Protein AF-A0A2D7DG20-F1 (afdb_monomer_lite)

Sequence (129 aa):
MPLTPECNLQPTPSVYPPKRTNMLGLGAKIEHPTHGEGVVFGTDGDFWRIYFREVGEKSIGKDYTQLDVIEPAEDFSQPDVSDIMTAMEHVLDDFTDKIRGDESVEAIEISDRWDGGMLILQPADDELK

Secondary structure (DSSP, 8-state):
---PPP---------PPPP------TT-EEEETTTEEEEEEEEETTEEEEEETTTEEEEEETT----EEEEPPP---PPPHHHHHHHHHHHHHHHHHHHH-S-----PPPPGGGTT-------S-TT--

Radius of gyration: 35.81 Å; chains: 1; bounding box: 113×43×80 Å

pLDDT: mean 73.52, std 14.01, range [41.94, 90.19]

Foldseek 3Di:
DDDDDDDPPDPDPPPDPPPPPFAPDAQWWKQDPPQGIWGFHDDDVQWTWIQGPRPGTDIDGVPPPRIGTPGGDDPPPPPPVVVVVVVVVVVVVVVCVVVVVDDPPPPDDDDPVCVVHDDDDDDPDPVPD

Structure (mmCIF, N/CA/C/O backbone):
data_AF-A0A2D7DG20-F1
#
_entry.id   AF-A0A2D7DG20-F1
#
loop_
_atom_site.group_PDB
_atom_site.id
_atom_site.type_symbol
_atom_site.label_atom_id
_atom_site.label_alt_id
_atom_site.label_comp_id
_atom_site.label_asym_id
_atom_site.label_entity_id
_atom_site.label_seq_id
_atom_site.pdbx_PDB_ins_code
_atom_site.Cartn_x
_atom_site.Cartn_y
_atom_site.Cartn_z
_atom_site.occupancy
_atom_site.B_iso_or_equiv
_atom_site.auth_seq_id
_atom_site.auth_comp_id
_atom_site.auth_asym_id
_atom_site.auth_atom_id
_atom_site.pdbx_PDB_model_num
ATOM 1 N N . MET A 1 1 ? -70.442 -24.074 0.191 1.00 49.19 1 MET A N 1
ATOM 2 C CA . MET A 1 1 ? -69.334 -24.666 -0.592 1.00 49.19 1 MET A CA 1
ATOM 3 C C . MET A 1 1 ? -68.634 -23.537 -1.332 1.00 49.19 1 MET A C 1
ATOM 5 O O . MET A 1 1 ? -69.347 -22.698 -1.871 1.00 49.19 1 MET A O 1
ATOM 9 N N . PRO A 1 2 ? -67.301 -23.437 -1.235 1.00 49.03 2 PRO A N 1
ATOM 10 C CA . PRO A 1 2 ? -66.556 -22.210 -1.501 1.00 49.03 2 PRO A CA 1
ATOM 11 C C . PRO A 1 2 ? -66.093 -22.115 -2.959 1.00 49.03 2 PRO A C 1
ATOM 13 O O . PRO A 1 2 ? -65.800 -23.129 -3.584 1.00 49.03 2 PRO A O 1
ATOM 16 N N . LEU A 1 3 ? -65.950 -20.889 -3.458 1.00 47.12 3 LEU A N 1
ATOM 17 C CA . LEU A 1 3 ? -65.008 -20.561 -4.524 1.00 47.12 3 LEU A CA 1
ATOM 18 C C . LEU A 1 3 ? -64.107 -19.455 -3.973 1.00 47.12 3 LEU A C 1
ATOM 20 O O . LEU A 1 3 ? -64.561 -18.351 -3.679 1.00 47.12 3 LEU A O 1
ATOM 24 N N . THR A 1 4 ? -62.850 -19.805 -3.734 1.00 60.62 4 THR A N 1
ATOM 25 C CA . THR A 1 4 ? -61.767 -18.888 -3.374 1.00 60.62 4 THR A CA 1
ATOM 26 C C . THR A 1 4 ? -61.407 -18.016 -4.575 1.00 60.62 4 THR A C 1
ATOM 28 O O . THR A 1 4 ? -61.202 -18.570 -5.654 1.00 60.62 4 THR A O 1
ATOM 31 N N . PRO A 1 5 ? -61.246 -16.694 -4.427 1.00 53.88 5 PRO A N 1
ATOM 32 C CA . PRO A 1 5 ? -60.460 -15.928 -5.379 1.00 53.88 5 PRO A CA 1
ATOM 33 C C . PRO A 1 5 ? -58.972 -16.074 -5.032 1.00 53.88 5 PRO A C 1
ATOM 35 O O . PRO A 1 5 ? -58.547 -15.788 -3.911 1.00 53.88 5 PRO A O 1
ATOM 38 N N . GLU A 1 6 ? -58.194 -16.564 -5.994 1.00 53.91 6 GLU A N 1
ATOM 39 C CA . GLU A 1 6 ? -56.740 -16.674 -5.909 1.00 53.91 6 GLU A CA 1
ATOM 40 C C . GLU A 1 6 ? -56.111 -15.287 -5.712 1.00 53.91 6 GLU A C 1
ATOM 42 O O . GLU A 1 6 ? -56.275 -14.375 -6.524 1.00 53.91 6 GLU A O 1
ATOM 47 N N . CYS A 1 7 ? -55.397 -15.121 -4.599 1.00 43.44 7 CYS A N 1
ATOM 48 C CA . CYS A 1 7 ? -54.612 -13.932 -4.306 1.00 43.44 7 CYS A CA 1
ATOM 49 C C . CYS A 1 7 ? -53.308 -14.005 -5.114 1.00 43.44 7 CYS A C 1
ATOM 51 O O . CYS A 1 7 ? -52.318 -14.580 -4.665 1.00 43.44 7 CYS A O 1
ATOM 53 N N . ASN A 1 8 ? -53.322 -13.445 -6.326 1.00 56.06 8 ASN A N 1
ATOM 54 C CA . ASN A 1 8 ? -52.123 -13.234 -7.137 1.00 56.06 8 ASN A CA 1
ATOM 55 C C . ASN A 1 8 ? -51.238 -12.150 -6.497 1.00 56.06 8 ASN A C 1
ATOM 57 O O . ASN A 1 8 ? -51.259 -10.982 -6.887 1.00 56.06 8 ASN A O 1
ATOM 61 N N . LEU A 1 9 ? -50.442 -12.553 -5.507 1.00 53.22 9 LEU A N 1
ATOM 62 C CA . LEU A 1 9 ? -49.301 -11.792 -5.010 1.00 53.22 9 LEU A CA 1
ATOM 63 C C . LEU A 1 9 ? -48.169 -11.904 -6.034 1.00 53.22 9 LEU A C 1
ATOM 65 O O . LEU A 1 9 ? -47.410 -12.869 -6.059 1.00 53.22 9 LEU A O 1
ATOM 69 N N . GLN A 1 10 ? -48.068 -10.902 -6.902 1.00 50.12 10 GLN A N 1
ATOM 70 C CA . GLN A 1 10 ? -46.828 -10.634 -7.625 1.00 50.12 10 GLN A CA 1
ATOM 71 C C . GLN A 1 10 ? -45.717 -10.411 -6.577 1.00 50.12 10 GLN A C 1
ATOM 73 O O . GLN A 1 10 ? -45.932 -9.619 -5.654 1.00 50.12 10 GLN A O 1
ATOM 78 N N . PRO A 1 11 ? -44.542 -11.061 -6.673 1.00 48.34 11 PRO A N 1
ATOM 79 C CA . PRO A 1 11 ? -43.431 -10.733 -5.796 1.00 48.34 11 PRO A CA 1
ATOM 80 C C . PRO A 1 11 ? -42.945 -9.332 -6.167 1.00 48.34 11 PRO A C 1
ATOM 82 O O . PRO A 1 11 ? -42.376 -9.114 -7.236 1.00 48.34 11 PRO A O 1
ATOM 85 N N . THR A 1 12 ? -43.201 -8.355 -5.301 1.00 56.25 12 THR A N 1
ATOM 86 C CA . THR A 1 12 ? -42.598 -7.031 -5.439 1.00 56.25 12 THR A CA 1
ATOM 87 C C . THR A 1 12 ? -41.079 -7.196 -5.366 1.00 56.25 12 THR A C 1
ATOM 89 O O . THR A 1 12 ? -40.602 -7.779 -4.387 1.00 56.25 12 THR A O 1
ATOM 92 N N . PRO A 1 13 ? -40.297 -6.700 -6.341 1.00 46.09 13 PRO A N 1
ATOM 93 C CA . PRO A 1 13 ? -38.854 -6.665 -6.194 1.00 46.09 13 PRO A CA 1
ATOM 94 C C . PRO A 1 13 ? -38.557 -5.701 -5.047 1.00 46.09 13 PRO A C 1
ATOM 96 O O . PRO A 1 13 ? -38.772 -4.495 -5.170 1.00 46.09 13 PRO A O 1
ATOM 99 N N . SER A 1 14 ? -38.125 -6.235 -3.904 1.00 52.12 14 SER A N 1
ATOM 100 C CA . SER A 1 14 ? -37.606 -5.404 -2.826 1.00 52.12 14 SER A CA 1
ATOM 101 C C . SER A 1 14 ? -36.314 -4.776 -3.322 1.00 52.12 14 SER A C 1
ATOM 103 O O . SER A 1 14 ? -35.235 -5.361 -3.226 1.00 52.12 14 SER A O 1
ATOM 105 N N . VAL A 1 15 ? -36.442 -3.586 -3.897 1.00 49.41 15 VAL A N 1
ATOM 106 C CA . VAL A 1 15 ? -35.332 -2.679 -4.148 1.00 49.41 15 VAL A CA 1
ATOM 107 C C . VAL A 1 15 ? -34.871 -2.210 -2.773 1.00 49.41 15 VAL A C 1
ATOM 109 O O . VAL A 1 15 ? -35.310 -1.179 -2.269 1.00 49.41 15 VAL A O 1
ATOM 112 N N . TYR A 1 16 ? -34.032 -3.012 -2.121 1.00 47.53 16 TYR A N 1
ATOM 113 C CA . TYR A 1 16 ? -33.257 -2.517 -0.999 1.00 47.53 16 TYR A CA 1
ATOM 114 C C . TYR A 1 16 ? -32.211 -1.564 -1.581 1.00 47.53 16 TYR A C 1
ATOM 116 O O . TYR A 1 16 ? -31.382 -2.002 -2.384 1.00 47.53 16 TYR A O 1
ATOM 124 N N . PRO A 1 17 ? -32.229 -0.269 -1.226 1.00 44.03 17 PRO A N 1
ATOM 125 C CA . PRO A 1 17 ? -31.091 0.581 -1.525 1.00 44.03 17 PRO A CA 1
ATOM 126 C C . PRO A 1 17 ? -29.860 -0.012 -0.821 1.00 44.03 17 PRO A C 1
ATOM 128 O O . PRO A 1 17 ? -30.009 -0.555 0.282 1.00 44.03 17 PRO A O 1
ATOM 131 N N . PRO A 1 18 ? -28.649 0.074 -1.405 1.00 41.94 18 PRO A N 1
ATOM 132 C CA . PRO A 1 18 ? -27.445 -0.306 -0.683 1.00 41.94 18 PRO A CA 1
ATOM 133 C C . PRO A 1 18 ? -27.409 0.525 0.600 1.00 41.94 18 PRO A C 1
ATOM 135 O O . PRO A 1 18 ? -27.379 1.759 0.550 1.00 41.94 18 PRO A O 1
ATOM 138 N N . LYS A 1 19 ? -27.491 -0.145 1.759 1.00 44.53 19 LYS A N 1
ATOM 139 C CA . LYS A 1 19 ? -27.281 0.519 3.043 1.00 44.53 19 LYS A CA 1
ATOM 140 C C . LYS A 1 19 ? -25.924 1.198 2.936 1.00 44.53 19 LYS A C 1
ATOM 142 O O . LYS A 1 19 ? -24.916 0.535 2.709 1.00 44.53 19 LYS A O 1
ATOM 147 N N . ARG A 1 20 ? -25.902 2.523 3.075 1.00 42.88 20 ARG A N 1
ATOM 148 C CA . ARG A 1 20 ? -24.667 3.258 3.333 1.00 42.88 20 ARG A CA 1
ATOM 149 C C . ARG A 1 20 ? -24.218 2.846 4.734 1.00 42.88 20 ARG A C 1
ATOM 151 O O . ARG A 1 20 ? -24.603 3.461 5.723 1.00 42.88 20 ARG A O 1
ATOM 158 N N . THR A 1 21 ? -23.523 1.713 4.798 1.00 47.78 21 THR A N 1
ATOM 159 C CA . THR A 1 21 ? -22.823 1.187 5.967 1.00 47.78 21 THR A CA 1
ATOM 160 C C . THR A 1 21 ? -21.742 2.196 6.293 1.00 47.78 21 THR A C 1
ATOM 162 O O . THR A 1 21 ? -20.684 2.206 5.672 1.00 47.78 21 THR A O 1
ATOM 165 N N . ASN A 1 22 ? -22.060 3.131 7.180 1.00 51.12 22 ASN A N 1
ATOM 166 C CA . ASN A 1 22 ? -21.159 4.211 7.522 1.00 51.12 22 ASN A CA 1
ATOM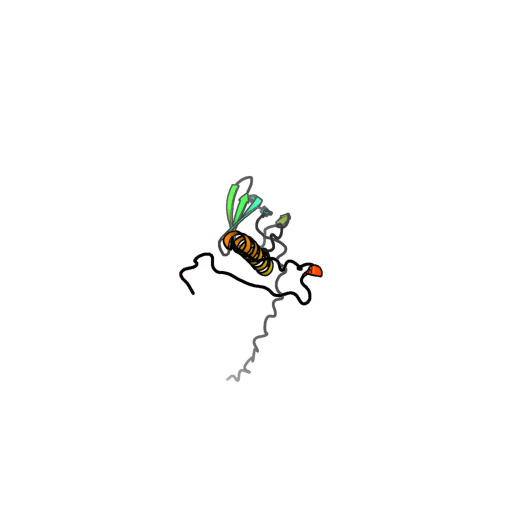 167 C C . ASN A 1 22 ? -20.000 3.632 8.357 1.00 51.12 22 ASN A C 1
ATOM 169 O O . ASN A 1 22 ? -20.099 3.489 9.569 1.00 51.12 22 ASN A O 1
ATOM 173 N N . MET A 1 23 ? -18.934 3.251 7.649 1.00 60.53 23 MET A N 1
ATOM 174 C CA . MET A 1 23 ? -17.530 3.286 8.075 1.00 60.53 23 MET A CA 1
ATOM 175 C C . MET A 1 23 ? -17.086 2.361 9.226 1.00 60.53 23 MET A C 1
ATOM 177 O O . MET A 1 23 ? -16.131 2.669 9.939 1.00 60.53 23 MET A O 1
ATOM 181 N N . LEU A 1 24 ? -17.710 1.188 9.373 1.00 66.75 24 LEU A N 1
ATOM 182 C CA . LEU A 1 24 ? -17.103 0.069 10.108 1.00 66.75 24 LEU A CA 1
ATOM 183 C C . LEU A 1 24 ? -16.062 -0.607 9.206 1.00 66.75 24 LEU A C 1
ATOM 185 O O . LEU A 1 24 ? -16.409 -1.421 8.351 1.00 66.75 24 LEU A O 1
ATOM 189 N N . GLY A 1 25 ? -14.797 -0.237 9.379 1.00 73.44 25 GLY A N 1
ATOM 190 C CA . GLY A 1 25 ? -13.661 -0.817 8.663 1.00 73.44 25 GLY A CA 1
ATOM 191 C C . GLY A 1 25 ? -12.508 -1.167 9.602 1.00 73.44 25 GLY A C 1
ATOM 192 O O . GLY A 1 25 ? -12.610 -1.027 10.822 1.00 73.44 25 GLY A O 1
ATOM 193 N N . LEU A 1 26 ? -11.401 -1.634 9.030 1.00 77.81 26 LEU A N 1
ATOM 194 C CA . LEU A 1 26 ? -10.173 -1.895 9.783 1.00 77.81 26 LEU A CA 1
ATOM 195 C C . LEU A 1 26 ? -9.636 -0.581 10.366 1.00 77.81 26 LEU A C 1
ATOM 197 O O . LEU A 1 26 ? -9.542 0.412 9.657 1.00 77.81 26 LEU A O 1
ATOM 201 N N . GLY A 1 27 ? -9.307 -0.572 11.656 1.00 78.06 27 GLY A N 1
ATOM 202 C CA . GLY A 1 27 ? -8.858 0.625 12.369 1.00 78.06 27 GLY A CA 1
ATOM 203 C C . GLY A 1 27 ? -9.979 1.502 12.935 1.00 78.06 27 GLY A C 1
ATOM 204 O O . GLY A 1 27 ? -9.673 2.456 13.641 1.00 78.06 27 GLY A O 1
ATOM 205 N N . ALA A 1 28 ? -11.259 1.180 12.700 1.00 84.38 28 ALA A N 1
ATOM 206 C CA . ALA A 1 28 ? -12.365 1.928 13.300 1.00 84.38 28 ALA A CA 1
ATOM 207 C C . ALA A 1 28 ? -12.380 1.787 14.829 1.00 84.38 28 ALA A C 1
ATOM 209 O O . ALA A 1 28 ? -12.224 0.683 15.374 1.00 84.38 28 ALA A O 1
ATOM 210 N N . LYS A 1 29 ? -12.646 2.901 15.512 1.00 86.00 29 LYS A N 1
ATOM 211 C CA . LYS A 1 29 ? -12.865 2.946 16.957 1.00 86.00 29 LYS A CA 1
ATOM 212 C C . LYS A 1 29 ? -14.353 2.832 17.245 1.00 86.00 29 LYS A C 1
ATOM 214 O O . LYS A 1 29 ? -15.153 3.630 16.755 1.00 86.00 29 LYS A O 1
ATOM 219 N N . ILE A 1 30 ? -14.719 1.854 18.060 1.00 86.38 30 ILE A N 1
ATOM 220 C CA . ILE A 1 30 ? -16.112 1.534 18.357 1.00 86.38 30 ILE A CA 1
ATOM 221 C C . ILE A 1 30 ? -16.366 1.501 19.861 1.00 86.38 30 ILE A C 1
ATOM 223 O O . ILE A 1 30 ? -15.479 1.174 20.649 1.00 86.38 30 ILE A O 1
ATOM 227 N N . GLU A 1 31 ? -17.600 1.785 20.253 1.00 83.94 31 GLU A N 1
ATOM 228 C CA . GLU A 1 31 ? -18.097 1.593 21.608 1.00 83.94 31 GLU A CA 1
ATOM 229 C C . GLU A 1 31 ? -19.134 0.469 21.623 1.00 83.94 31 GLU A C 1
ATOM 231 O O . GLU A 1 31 ? -20.101 0.461 20.855 1.00 83.94 31 GLU A O 1
ATOM 236 N N . HIS A 1 32 ? -18.921 -0.509 22.502 1.00 83.75 32 HIS A N 1
ATOM 237 C CA . HIS A 1 32 ? -19.878 -1.573 22.765 1.00 83.75 32 HIS A CA 1
ATOM 238 C C . HIS A 1 32 ? -20.585 -1.322 24.106 1.00 83.75 32 HIS A C 1
ATOM 240 O O . HIS A 1 32 ? -19.901 -1.150 25.119 1.00 83.75 32 HIS A O 1
ATOM 246 N N . PRO A 1 33 ? -21.927 -1.423 24.186 1.00 83.38 33 PRO A N 1
ATOM 247 C CA . PRO A 1 33 ? -22.697 -1.079 25.390 1.00 83.38 33 PRO A CA 1
ATOM 248 C C . PRO A 1 33 ? -22.318 -1.883 26.645 1.00 83.38 33 PRO A C 1
ATOM 250 O O . PRO A 1 33 ? -22.593 -1.457 27.761 1.00 83.38 33 PRO A O 1
ATOM 253 N N . THR A 1 34 ? -21.705 -3.059 26.482 1.00 82.31 34 THR A N 1
ATOM 254 C CA . THR A 1 34 ? -21.295 -3.943 27.594 1.00 82.31 34 THR A CA 1
ATOM 255 C C . THR A 1 34 ? -19.779 -4.073 27.753 1.00 82.31 34 THR A C 1
ATOM 257 O O . THR A 1 34 ? -19.317 -4.565 28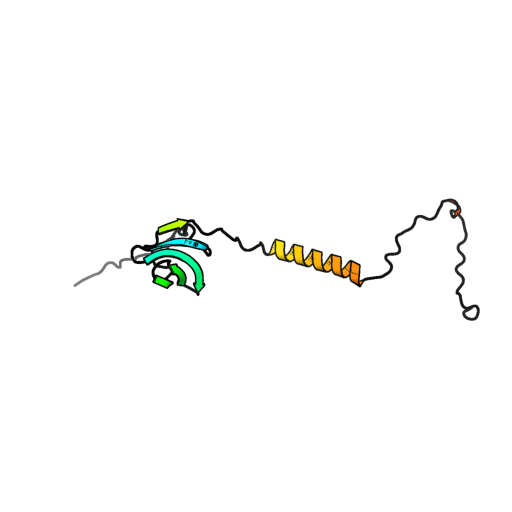.776 1.00 82.31 34 THR A O 1
ATOM 260 N N . HIS A 1 35 ? -18.995 -3.715 26.733 1.00 79.44 35 HIS A N 1
ATOM 261 C CA . HIS A 1 35 ? -17.542 -3.968 26.712 1.00 79.44 35 HIS A CA 1
ATOM 262 C C . HIS A 1 35 ? -16.716 -2.683 26.603 1.00 79.44 35 HIS A C 1
ATOM 264 O O . HIS A 1 35 ? -15.488 -2.746 26.616 1.00 79.44 35 HIS A O 1
ATOM 270 N N . GLY A 1 36 ? -17.398 -1.537 26.522 1.00 85.06 36 GLY A N 1
ATOM 271 C CA . GLY A 1 36 ? -16.792 -0.224 26.421 1.00 85.06 36 GLY A CA 1
ATOM 272 C C . GLY A 1 36 ? -16.122 -0.006 25.071 1.00 85.06 36 GLY A C 1
ATOM 273 O O . GLY A 1 36 ? -16.517 -0.559 24.043 1.00 85.06 36 GLY A O 1
ATOM 274 N N . GLU A 1 37 ? -15.095 0.827 25.097 1.00 86.94 37 GLU A N 1
ATOM 275 C CA . GLU A 1 37 ? -14.344 1.250 23.925 1.00 86.94 37 GLU A CA 1
ATOM 276 C C . GLU A 1 37 ? -13.401 0.147 23.406 1.00 86.94 37 GLU A C 1
ATOM 278 O O . GLU A 1 37 ? -12.672 -0.502 24.172 1.00 86.94 37 GLU A O 1
ATOM 283 N N . GLY A 1 38 ? -13.385 -0.035 22.086 1.00 88.00 38 GLY A N 1
ATOM 284 C CA . GLY A 1 38 ? -12.507 -0.969 21.398 1.00 88.00 38 GLY A CA 1
ATOM 285 C C . GLY A 1 38 ? -12.130 -0.525 19.987 1.00 88.00 38 GLY A C 1
ATOM 286 O O . GLY A 1 38 ? -12.704 0.407 19.428 1.00 88.00 38 GLY A O 1
ATOM 287 N N . VAL A 1 39 ? -11.138 -1.202 19.413 1.00 87.56 39 VAL A N 1
ATOM 288 C CA . VAL A 1 39 ? -10.622 -0.924 18.063 1.00 87.56 39 VAL A CA 1
ATOM 289 C C . VAL A 1 39 ? -10.719 -2.178 17.204 1.00 87.56 39 VAL A C 1
ATOM 291 O O . VAL A 1 39 ? -10.341 -3.272 17.638 1.00 87.56 39 VAL A O 1
ATOM 294 N N . VAL A 1 40 ? -11.229 -2.028 15.982 1.00 87.12 40 VAL A N 1
ATOM 295 C CA . VAL A 1 40 ? -11.274 -3.103 14.983 1.00 87.12 40 VAL A CA 1
ATOM 296 C C . VAL A 1 40 ? -9.872 -3.305 14.417 1.00 87.12 40 VAL A C 1
ATOM 298 O O . VAL A 1 40 ? -9.324 -2.405 13.790 1.00 87.12 40 VAL A O 1
ATOM 301 N N . PHE A 1 41 ? -9.293 -4.491 14.586 1.00 87.62 41 PHE A N 1
ATOM 302 C CA . PHE A 1 41 ? -7.958 -4.801 14.048 1.00 87.62 41 PHE A CA 1
ATOM 303 C C . PHE A 1 41 ? -7.994 -5.820 12.905 1.00 87.62 41 PHE A C 1
ATOM 305 O O . PHE A 1 41 ? -6.999 -6.000 12.207 1.00 87.62 41 PHE A O 1
ATOM 312 N N . GLY A 1 42 ? -9.121 -6.509 12.709 1.00 83.50 42 GLY A N 1
ATOM 313 C CA . GLY A 1 42 ? -9.231 -7.563 11.709 1.00 83.50 42 GLY A CA 1
ATOM 314 C C . GLY A 1 42 ? -10.666 -7.860 11.299 1.00 83.50 42 GLY A 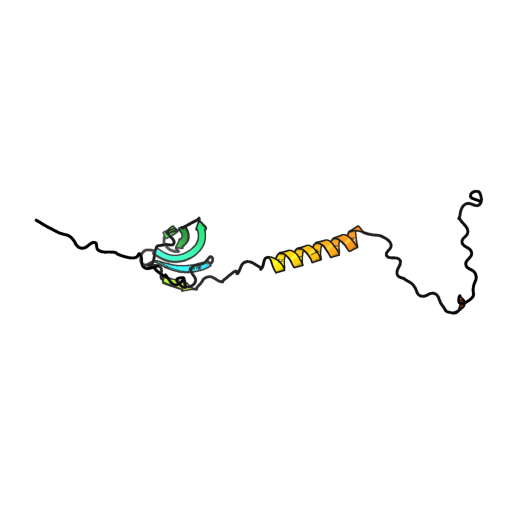C 1
ATOM 315 O O . GLY A 1 42 ? -11.624 -7.549 12.009 1.00 83.50 42 GLY A O 1
ATOM 316 N N . THR A 1 43 ? -10.810 -8.521 10.154 1.00 84.06 43 THR A N 1
ATOM 317 C CA . THR A 1 43 ? -12.074 -9.101 9.700 1.00 84.06 43 THR A CA 1
ATOM 318 C C . THR A 1 43 ? -11.855 -10.554 9.306 1.00 84.06 43 THR A C 1
ATOM 320 O O . THR A 1 43 ? -10.854 -10.884 8.675 1.00 84.06 43 THR A O 1
ATOM 323 N N . ASP A 1 44 ? -12.774 -11.421 9.718 1.00 84.00 44 ASP A N 1
ATOM 324 C CA . ASP A 1 44 ? -12.765 -12.851 9.425 1.00 84.00 44 ASP A CA 1
ATOM 325 C C . ASP A 1 44 ? -14.141 -13.225 8.867 1.00 84.00 44 ASP A C 1
ATOM 327 O O . ASP A 1 44 ? -15.108 -13.346 9.617 1.00 84.00 44 ASP A O 1
ATOM 331 N N . GLY A 1 45 ? -14.260 -13.273 7.536 1.00 83.06 45 GLY A N 1
ATOM 332 C CA . GLY A 1 45 ? -15.537 -13.507 6.853 1.00 83.06 45 GLY A CA 1
ATOM 333 C C . GLY A 1 45 ? -16.621 -12.514 7.288 1.00 83.06 45 GLY A C 1
ATOM 334 O O . GLY A 1 45 ? -16.504 -11.311 7.043 1.00 83.06 45 GLY A O 1
ATOM 335 N N . ASP A 1 46 ? -17.648 -13.020 7.971 1.00 82.44 46 ASP A N 1
ATOM 336 C CA . ASP A 1 46 ? -18.784 -12.252 8.499 1.00 82.44 46 ASP A CA 1
ATOM 337 C C . ASP A 1 46 ? -18.585 -11.749 9.940 1.00 82.44 46 ASP A C 1
ATOM 339 O O . ASP A 1 46 ? -19.525 -11.268 10.574 1.00 82.44 46 ASP A O 1
ATOM 343 N N . PHE A 1 47 ? -17.361 -11.813 10.471 1.00 84.56 47 PHE A N 1
ATOM 344 C CA . PHE A 1 47 ? -17.020 -11.350 11.816 1.00 84.56 47 PHE A CA 1
ATOM 345 C C . PHE A 1 47 ? -15.986 -10.214 11.794 1.00 84.56 47 PHE A C 1
ATOM 347 O O . PHE A 1 47 ? -15.021 -10.207 11.022 1.00 84.56 47 PHE A O 1
ATOM 354 N N . TRP A 1 48 ? -16.177 -9.241 12.680 1.00 86.31 48 TRP A N 1
ATOM 355 C CA . TRP A 1 48 ? -15.190 -8.239 13.068 1.00 86.31 48 TRP A CA 1
ATOM 356 C C . TRP A 1 48 ? -14.403 -8.739 14.270 1.00 86.31 48 TRP A C 1
ATOM 358 O O . TRP A 1 48 ? -14.989 -9.191 15.256 1.00 86.31 48 TRP A O 1
ATOM 368 N N . ARG A 1 49 ? -13.077 -8.628 14.213 1.00 87.81 49 ARG A N 1
ATOM 369 C CA . ARG A 1 49 ? -12.217 -8.843 15.375 1.00 87.81 49 ARG A CA 1
ATOM 370 C C . ARG A 1 49 ? -11.899 -7.494 16.000 1.00 87.81 49 ARG A C 1
ATOM 372 O O . ARG A 1 49 ? -11.283 -6.634 15.367 1.00 87.81 49 ARG A O 1
ATOM 379 N N . ILE A 1 50 ? -12.365 -7.317 17.229 1.00 89.12 50 ILE A N 1
ATOM 380 C CA . ILE A 1 50 ? -12.269 -6.068 17.976 1.00 89.12 50 ILE A CA 1
ATOM 381 C C . ILE A 1 50 ? -11.477 -6.327 19.246 1.00 89.12 50 ILE A C 1
ATOM 383 O O . ILE A 1 50 ? -11.697 -7.318 19.944 1.00 89.12 50 ILE A O 1
ATOM 387 N N . TYR A 1 51 ? -10.566 -5.415 19.553 1.00 89.31 51 TYR A N 1
ATOM 388 C CA . TYR A 1 51 ? -9.861 -5.398 20.820 1.00 89.31 51 TYR A CA 1
ATOM 389 C C . TYR A 1 51 ? -10.493 -4.355 21.741 1.00 89.31 51 TYR A C 1
ATOM 391 O O . TYR A 1 51 ? -10.421 -3.159 21.461 1.00 89.31 51 TYR A O 1
ATOM 399 N N . PHE A 1 52 ? -11.109 -4.805 22.832 1.00 90.19 52 PHE A N 1
ATOM 400 C CA . PHE A 1 52 ? -11.674 -3.947 23.871 1.00 90.19 52 PHE A CA 1
ATOM 401 C C . PHE A 1 52 ? -10.650 -3.683 24.967 1.00 90.19 52 PHE A C 1
ATOM 403 O O . PHE A 1 52 ? -9.943 -4.598 25.398 1.00 90.19 52 PHE A O 1
ATOM 410 N N . ARG A 1 53 ? -10.614 -2.452 25.484 1.00 85.50 53 ARG A N 1
ATOM 411 C CA . ARG A 1 53 ? -9.659 -2.075 26.538 1.00 85.50 53 ARG A CA 1
ATOM 412 C C . ARG A 1 53 ? -9.857 -2.859 27.840 1.00 85.50 53 ARG A C 1
ATOM 414 O O . ARG A 1 53 ? -8.880 -3.135 28.528 1.00 85.50 53 ARG A O 1
ATOM 421 N N . GLU A 1 54 ? -11.099 -3.206 28.174 1.00 84.75 54 GLU A N 1
ATOM 422 C CA . GLU A 1 54 ? -11.442 -3.861 29.446 1.00 84.75 54 GLU A CA 1
ATOM 423 C C . GLU A 1 54 ? -11.508 -5.392 29.353 1.00 84.75 54 GLU A C 1
ATOM 425 O O . GLU A 1 54 ? -11.161 -6.086 30.306 1.00 84.75 54 GLU A O 1
ATOM 430 N N . VAL A 1 55 ? -11.954 -5.927 28.212 1.00 83.50 55 VAL A N 1
ATOM 431 C CA . VAL A 1 55 ? -12.274 -7.359 28.042 1.00 83.50 55 VAL A CA 1
ATOM 432 C C . VAL A 1 55 ? -11.237 -8.096 27.181 1.00 83.50 55 VAL A C 1
ATOM 434 O O . VAL A 1 55 ? -11.140 -9.321 27.259 1.00 83.50 55 VAL A O 1
ATOM 437 N N . GLY A 1 56 ? -10.439 -7.372 26.389 1.00 86.12 56 GLY A N 1
ATOM 438 C CA . GLY A 1 56 ? -9.490 -7.940 25.430 1.00 86.12 56 GLY A CA 1
ATOM 439 C C . GLY A 1 56 ? -10.121 -8.234 24.064 1.00 86.12 56 GLY A C 1
ATOM 440 O O . GLY A 1 56 ? -11.048 -7.548 23.632 1.00 86.12 56 GLY A O 1
ATOM 441 N N . GLU A 1 57 ? -9.609 -9.243 23.359 1.00 87.81 57 GLU A N 1
ATOM 442 C CA . GLU A 1 57 ? -10.066 -9.607 22.011 1.00 87.81 57 GLU A CA 1
ATOM 443 C C . GLU A 1 57 ? -11.438 -10.301 22.023 1.00 87.81 57 GLU A C 1
ATOM 445 O O . GLU A 1 57 ? -11.669 -11.279 22.744 1.00 87.81 57 GLU A O 1
ATOM 450 N N . LYS A 1 58 ? -12.347 -9.823 21.167 1.00 86.94 58 LYS A N 1
ATOM 451 C CA . LYS A 1 58 ? -13.645 -10.446 20.893 1.00 86.94 58 LYS A CA 1
ATOM 452 C C . LYS A 1 58 ? -13.983 -10.391 19.408 1.00 86.94 58 LYS A C 1
ATOM 454 O O . LYS A 1 58 ? -13.700 -9.417 18.715 1.00 86.94 58 LYS A O 1
ATOM 459 N N . SER A 1 59 ? -14.651 -11.441 18.945 1.00 86.69 59 SER A N 1
ATOM 460 C CA . SER A 1 59 ? -15.201 -11.532 17.594 1.00 86.69 59 SER A CA 1
ATOM 461 C C . SER A 1 59 ? -16.694 -11.209 17.636 1.00 86.69 59 SER A C 1
ATOM 463 O O . SER A 1 59 ? -17.442 -11.871 18.357 1.00 86.69 59 SER A O 1
ATOM 465 N N . ILE A 1 60 ? -17.131 -10.197 16.890 1.00 84.88 60 ILE A N 1
ATOM 466 C CA . ILE A 1 60 ? -18.536 -9.770 16.807 1.00 84.88 60 ILE A CA 1
ATOM 467 C C . ILE A 1 60 ? -19.007 -9.920 15.360 1.00 84.88 60 ILE A C 1
ATOM 469 O O . ILE A 1 60 ? -18.279 -9.572 14.437 1.00 84.88 60 ILE A O 1
ATOM 473 N N . GLY A 1 61 ? -20.210 -10.453 15.146 1.00 83.94 61 GLY A N 1
ATOM 474 C CA . GLY A 1 61 ? -20.778 -10.593 13.802 1.00 83.94 61 GLY A CA 1
ATOM 475 C C . GLY A 1 61 ? -21.062 -9.236 13.153 1.00 83.94 61 GLY A C 1
ATOM 476 O O . GLY A 1 61 ? -21.510 -8.307 13.827 1.00 83.94 61 GLY A O 1
ATOM 477 N N . LYS A 1 62 ? -20.844 -9.127 11.840 1.00 80.19 62 LYS A N 1
ATOM 478 C CA . LYS A 1 62 ? -21.110 -7.911 11.049 1.00 80.19 62 LYS A CA 1
ATOM 479 C C . LYS A 1 62 ? -22.582 -7.484 11.078 1.00 80.19 62 LYS A C 1
ATOM 481 O O . LYS A 1 62 ? -22.870 -6.303 10.911 1.00 80.19 62 LYS A O 1
ATOM 486 N N . ASP A 1 63 ? -23.497 -8.415 11.346 1.00 76.44 63 ASP A N 1
ATOM 487 C CA . ASP A 1 63 ? -24.935 -8.152 11.495 1.00 76.44 63 ASP A CA 1
ATOM 488 C C . ASP A 1 63 ? -25.304 -7.442 12.810 1.00 76.44 63 ASP A C 1
ATOM 490 O O . ASP A 1 63 ? -26.436 -6.975 12.988 1.00 76.44 63 ASP A O 1
ATOM 494 N N . TYR A 1 64 ? -24.371 -7.356 13.761 1.00 76.31 64 TYR A N 1
ATOM 495 C CA . TYR A 1 64 ? -24.637 -6.764 15.064 1.00 76.31 64 TYR A CA 1
ATOM 496 C C . TYR A 1 64 ? -24.783 -5.239 14.953 1.00 76.31 64 TYR A C 1
ATOM 498 O O . TYR A 1 64 ? -23.824 -4.502 14.754 1.00 76.31 64 TYR A O 1
ATOM 506 N N . THR A 1 65 ? -26.025 -4.764 15.081 1.00 66.12 65 THR A N 1
ATOM 507 C CA . THR A 1 65 ? -26.422 -3.374 14.777 1.00 66.12 65 THR A CA 1
ATOM 508 C C . THR A 1 65 ? -26.277 -2.415 15.974 1.00 66.12 65 THR A C 1
ATOM 510 O O . THR A 1 65 ? -26.601 -1.240 15.865 1.00 66.12 6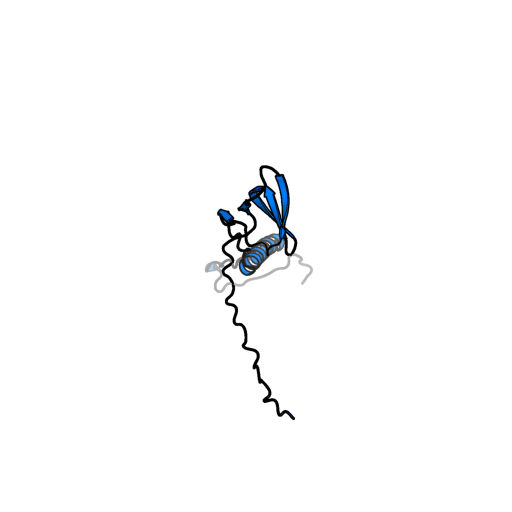5 THR A O 1
ATOM 513 N N . GLN A 1 66 ? -25.808 -2.889 17.133 1.00 75.25 66 GLN A N 1
ATOM 514 C CA . GLN A 1 66 ? -25.741 -2.109 18.385 1.00 75.25 66 GLN A CA 1
ATOM 515 C C . GLN A 1 66 ? -24.317 -1.617 18.706 1.00 75.25 66 GLN A C 1
ATOM 517 O O . GLN A 1 66 ? -23.960 -1.479 19.874 1.00 75.25 66 GLN A O 1
ATOM 522 N N . LEU A 1 67 ? -23.487 -1.410 17.681 1.00 76.00 67 LEU A N 1
ATOM 523 C CA . LEU A 1 67 ? -22.153 -0.819 17.815 1.00 76.00 67 LEU A CA 1
ATOM 524 C C . LEU A 1 67 ? -22.239 0.663 17.480 1.00 76.00 67 LEU A C 1
ATOM 526 O O . LEU A 1 67 ? -22.717 1.005 16.396 1.00 76.00 67 LEU A O 1
ATOM 530 N N . ASP A 1 68 ? -21.764 1.512 18.386 1.00 77.75 68 ASP A N 1
ATOM 531 C CA . ASP A 1 68 ? -21.606 2.933 18.099 1.00 77.75 68 ASP A CA 1
ATOM 532 C C . ASP A 1 68 ? -20.190 3.188 17.579 1.00 77.75 68 ASP A C 1
ATOM 534 O O . ASP A 1 68 ? -19.210 2.690 18.138 1.00 77.75 68 ASP A O 1
ATOM 538 N N . VAL A 1 69 ? -20.071 3.905 16.463 1.00 79.69 69 VAL A N 1
ATOM 539 C CA . VAL A 1 69 ? -18.774 4.183 15.832 1.00 79.69 69 VAL A CA 1
ATOM 540 C C . VAL A 1 69 ? -18.318 5.563 16.274 1.00 79.69 69 VAL A C 1
ATOM 542 O O . VAL A 1 69 ? -18.877 6.567 15.840 1.00 79.69 69 VAL A O 1
ATOM 545 N N . ILE A 1 70 ? -17.294 5.601 17.127 1.00 80.94 70 ILE A N 1
ATOM 546 C CA . ILE A 1 70 ? -16.703 6.850 17.623 1.00 80.94 70 ILE A CA 1
ATOM 547 C C . ILE A 1 70 ? -15.811 7.460 16.542 1.00 80.94 70 ILE A C 1
ATOM 549 O O . ILE A 1 70 ? -15.859 8.663 16.293 1.00 80.94 70 ILE A O 1
ATOM 553 N N . GLU A 1 71 ? -14.990 6.622 15.908 1.00 78.00 71 GLU A N 1
ATOM 554 C CA . GLU A 1 71 ? -14.067 7.036 14.859 1.00 78.00 71 GLU A CA 1
ATOM 555 C C . GLU A 1 71 ? -14.205 6.085 13.671 1.00 78.00 71 GLU A C 1
ATOM 557 O O . GLU A 1 71 ? -14.026 4.870 13.833 1.00 78.00 71 GLU A O 1
ATOM 562 N N . PRO A 1 72 ? -14.568 6.608 12.490 1.00 74.50 72 PRO A N 1
ATOM 563 C CA . PRO A 1 72 ? -14.669 5.786 11.302 1.00 74.50 72 PRO A CA 1
ATOM 564 C C . PRO A 1 72 ? -13.294 5.238 10.921 1.00 74.50 72 PRO A C 1
ATOM 566 O O . PRO A 1 72 ? -12.275 5.887 11.144 1.00 74.50 72 PRO A O 1
ATOM 569 N N . ALA A 1 73 ? -13.271 4.054 10.311 1.00 74.94 73 ALA A N 1
ATOM 570 C CA . ALA A 1 73 ? -12.036 3.551 9.726 1.00 74.94 73 ALA A CA 1
ATOM 571 C C . ALA A 1 73 ? -11.517 4.519 8.661 1.00 74.94 73 ALA A C 1
ATOM 573 O O . ALA A 1 73 ? -12.296 5.025 7.845 1.00 74.94 73 ALA A O 1
ATOM 574 N N . GLU A 1 74 ? -10.201 4.722 8.648 1.00 68.25 74 GLU A N 1
ATOM 575 C CA . GLU A 1 74 ? -9.541 5.280 7.479 1.00 68.25 74 GLU A CA 1
ATOM 576 C C . GLU A 1 74 ? -9.793 4.327 6.312 1.00 68.25 74 GLU A C 1
ATOM 578 O O . GLU A 1 74 ? -9.514 3.126 6.380 1.00 68.25 74 GLU A O 1
ATOM 583 N N . ASP A 1 75 ? -10.393 4.863 5.253 1.00 60.78 75 ASP A N 1
ATOM 584 C CA . ASP A 1 75 ? -10.567 4.129 4.015 1.00 60.78 75 ASP A CA 1
ATOM 585 C C . ASP A 1 75 ? -9.183 3.995 3.384 1.00 60.78 75 ASP A C 1
ATOM 587 O O . ASP A 1 75 ? -8.734 4.849 2.619 1.00 60.78 75 ASP A O 1
ATOM 591 N N . PHE A 1 76 ? -8.475 2.920 3.730 1.00 60.78 76 PHE A N 1
ATOM 592 C CA . PHE A 1 76 ? -7.424 2.394 2.874 1.00 60.78 76 PHE A CA 1
ATOM 593 C C . PHE A 1 76 ? -8.124 1.813 1.650 1.00 60.78 76 PHE A C 1
ATOM 595 O O . PHE A 1 76 ? -8.208 0.591 1.494 1.00 60.78 76 PHE A O 1
ATOM 602 N N . SER A 1 77 ? -8.672 2.698 0.808 1.00 60.47 77 SER A N 1
ATOM 603 C CA . SER A 1 77 ? -9.103 2.350 -0.533 1.00 60.47 77 SER A CA 1
ATOM 604 C C . SER A 1 77 ? -7.947 1.559 -1.113 1.00 60.47 77 SER A C 1
ATOM 606 O O . SER A 1 77 ? -6.824 2.072 -1.175 1.00 60.47 77 SER A O 1
ATOM 608 N N . GLN A 1 78 ? -8.187 0.279 -1.402 1.00 63.31 78 GLN A N 1
ATOM 609 C CA . GLN A 1 78 ? -7.160 -0.564 -1.994 1.00 63.31 78 GLN A CA 1
ATOM 610 C C . GLN A 1 78 ? -6.566 0.217 -3.168 1.00 63.31 78 GLN A C 1
ATOM 612 O O . GLN A 1 78 ? -7.350 0.816 -3.913 1.00 63.31 78 GLN A O 1
ATOM 617 N N . PRO A 1 79 ? -5.226 0.285 -3.288 1.00 63.81 79 PRO A N 1
ATOM 618 C CA . PRO A 1 79 ? -4.615 0.993 -4.402 1.00 63.81 79 PRO A CA 1
ATOM 619 C C . PRO A 1 79 ? -5.261 0.484 -5.686 1.00 63.81 79 PRO A C 1
ATOM 621 O O . PRO A 1 79 ? -5.502 -0.725 -5.811 1.00 63.81 79 PRO A O 1
ATOM 624 N N . ASP A 1 80 ? -5.616 1.406 -6.583 1.00 73.88 80 ASP A N 1
ATOM 625 C CA . ASP A 1 80 ? -6.269 1.014 -7.820 1.00 73.88 80 ASP A CA 1
ATOM 626 C C . ASP A 1 80 ? -5.353 0.015 -8.532 1.00 73.88 80 ASP A C 1
ATOM 628 O O . ASP A 1 80 ? -4.123 0.126 -8.523 1.00 73.88 80 ASP A O 1
ATOM 632 N N . VAL A 1 81 ? -5.947 -1.019 -9.118 1.00 76.88 81 VAL A N 1
ATOM 633 C CA . VAL A 1 81 ? -5.183 -2.053 -9.824 1.00 76.88 81 VAL A CA 1
ATOM 634 C C . VAL A 1 81 ? -4.382 -1.414 -10.965 1.00 76.88 81 VAL A C 1
ATOM 636 O O . VAL A 1 81 ? -3.298 -1.894 -11.296 1.00 76.88 81 VAL A O 1
ATOM 639 N N . SER A 1 82 ? -4.884 -0.301 -11.512 1.00 79.88 82 SER A N 1
ATOM 640 C CA . SER A 1 82 ? -4.182 0.538 -12.482 1.00 79.88 82 SER A CA 1
ATOM 641 C C . SER A 1 82 ? -2.843 1.068 -11.944 1.00 79.88 82 SER A C 1
ATOM 643 O O . SER A 1 82 ? -1.824 0.899 -12.611 1.00 79.88 82 SER A O 1
ATOM 645 N N . ASP A 1 83 ? -2.808 1.586 -10.714 1.00 81.00 83 ASP A N 1
ATOM 646 C CA . ASP A 1 83 ? -1.594 2.108 -10.076 1.00 81.00 83 ASP A CA 1
ATOM 647 C C . ASP A 1 83 ? -0.541 1.009 -9.883 1.00 81.00 83 ASP A C 1
ATOM 649 O O . ASP A 1 83 ? 0.654 1.224 -10.103 1.00 81.00 83 ASP A O 1
ATOM 653 N N . ILE A 1 84 ? -0.981 -0.200 -9.514 1.00 83.88 84 ILE A N 1
ATOM 654 C CA . ILE A 1 84 ? -0.096 -1.364 -9.360 1.00 83.88 84 ILE A CA 1
ATOM 655 C C . ILE A 1 84 ? 0.497 -1.770 -10.716 1.00 83.88 84 ILE A C 1
ATOM 657 O O . ILE A 1 84 ? 1.690 -2.070 -10.798 1.00 83.88 84 ILE A O 1
ATOM 661 N N . MET A 1 85 ? -0.313 -1.774 -11.780 1.00 84.25 85 MET A N 1
ATOM 662 C CA . MET A 1 85 ? 0.154 -2.085 -13.134 1.00 84.25 85 MET A CA 1
ATOM 663 C C . MET A 1 85 ? 1.175 -1.057 -13.620 1.00 84.25 85 MET A C 1
ATOM 665 O O . MET A 1 85 ? 2.247 -1.449 -14.075 1.00 84.25 85 MET A O 1
ATOM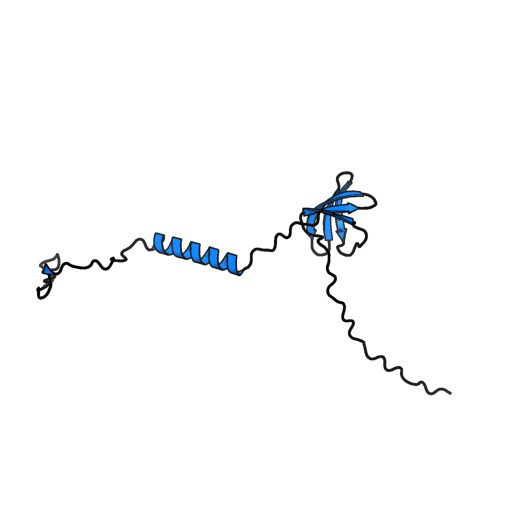 669 N N . THR A 1 86 ? 0.897 0.236 -13.447 1.00 86.31 86 THR A N 1
ATOM 670 C CA . THR A 1 86 ? 1.825 1.309 -13.830 1.00 86.31 86 THR A CA 1
ATOM 671 C C . THR A 1 86 ? 3.137 1.228 -13.052 1.00 86.31 86 THR A C 1
ATOM 673 O O . THR A 1 86 ? 4.212 1.365 -13.636 1.00 86.31 86 THR A O 1
ATOM 676 N N . ALA A 1 87 ? 3.083 0.949 -11.746 1.00 86.19 87 ALA A N 1
ATOM 677 C CA . ALA A 1 87 ? 4.290 0.750 -10.949 1.00 86.19 87 ALA A CA 1
ATOM 678 C C . ALA A 1 87 ? 5.112 -0.455 -11.442 1.00 86.19 87 ALA A C 1
ATOM 680 O O . ALA A 1 87 ? 6.340 -0.393 -11.482 1.00 86.19 87 ALA A O 1
ATOM 681 N N . MET A 1 88 ? 4.446 -1.541 -11.843 1.00 88.00 88 MET A N 1
ATOM 682 C CA . MET A 1 88 ? 5.111 -2.733 -12.369 1.00 88.00 88 MET A CA 1
ATOM 683 C C . MET A 1 88 ? 5.756 -2.486 -13.737 1.00 88.00 88 MET A C 1
ATOM 685 O O . MET A 1 88 ? 6.897 -2.896 -13.936 1.00 88.00 88 MET A O 1
ATOM 689 N N . GLU A 1 89 ? 5.064 -1.807 -14.655 1.00 86.69 89 GLU A N 1
ATOM 690 C CA . GLU A 1 89 ? 5.617 -1.403 -15.956 1.00 86.69 89 GLU A CA 1
ATOM 691 C C . GLU A 1 89 ? 6.880 -0.561 -15.773 1.00 86.69 89 GLU A C 1
ATOM 693 O O . GLU A 1 89 ? 7.917 -0.874 -16.349 1.00 86.69 89 GLU A O 1
ATOM 698 N N . HIS A 1 90 ? 6.836 0.429 -14.879 1.00 85.94 90 HIS A N 1
ATOM 699 C CA . HIS A 1 90 ? 7.979 1.302 -14.626 1.00 85.94 90 HIS A CA 1
ATOM 700 C C . HIS A 1 90 ? 9.206 0.546 -14.091 1.00 85.94 90 HIS A C 1
ATOM 702 O O . HIS A 1 90 ? 10.334 0.807 -14.503 1.00 85.94 90 HIS A O 1
ATOM 708 N N . VAL A 1 91 ? 8.992 -0.421 -13.193 1.00 86.00 91 VAL A N 1
ATOM 709 C CA . VAL A 1 91 ? 10.071 -1.275 -12.673 1.00 86.00 91 VAL A CA 1
ATOM 710 C C . VAL A 1 91 ? 10.641 -2.179 -13.767 1.00 86.00 91 VAL A C 1
ATOM 712 O O . VAL A 1 91 ? 11.849 -2.411 -13.798 1.00 86.00 91 VAL A O 1
ATOM 715 N N . LEU A 1 92 ? 9.796 -2.704 -14.656 1.00 85.25 92 LEU A N 1
ATOM 716 C CA . LEU A 1 92 ? 10.236 -3.549 -15.765 1.00 85.25 92 LEU A CA 1
ATOM 717 C C . LEU A 1 92 ? 11.013 -2.758 -16.821 1.00 85.25 92 LEU A C 1
ATOM 719 O O . LEU A 1 92 ? 12.005 -3.284 -17.326 1.00 85.25 92 LEU A O 1
ATOM 723 N N . ASP A 1 93 ? 10.619 -1.522 -17.120 1.00 79.88 93 ASP A N 1
ATOM 724 C CA . ASP A 1 93 ? 11.340 -0.640 -18.044 1.00 79.88 93 ASP A CA 1
ATOM 725 C C . ASP A 1 93 ? 12.720 -0.264 -17.488 1.00 79.88 93 ASP A C 1
ATOM 727 O O . ASP A 1 93 ? 13.731 -0.528 -18.139 1.00 79.88 93 ASP A O 1
ATOM 731 N N . ASP A 1 94 ? 12.791 0.217 -16.240 1.00 76.94 94 ASP A N 1
ATOM 732 C CA . ASP A 1 94 ? 14.061 0.572 -15.580 1.00 76.94 94 ASP A CA 1
ATOM 733 C C . ASP A 1 94 ? 15.018 -0.632 -15.507 1.00 76.94 94 ASP A C 1
ATOM 735 O O . ASP A 1 94 ? 16.232 -0.530 -15.709 1.00 76.94 94 ASP A O 1
ATOM 739 N N . PHE A 1 95 ? 14.466 -1.827 -15.280 1.00 74.19 95 PHE A N 1
ATOM 740 C CA . PHE A 1 95 ? 15.245 -3.057 -15.271 1.00 74.19 95 PHE A CA 1
ATOM 741 C C . PHE A 1 95 ? 15.656 -3.514 -16.674 1.00 74.19 95 PHE A C 1
ATOM 743 O O . PHE A 1 95 ? 16.760 -4.036 -16.837 1.00 74.19 95 PHE A O 1
ATOM 750 N N . THR A 1 96 ? 14.812 -3.314 -17.687 1.00 67.38 96 THR A N 1
ATOM 751 C CA . THR A 1 96 ? 15.129 -3.647 -19.082 1.00 67.38 96 THR A CA 1
ATOM 752 C C . THR A 1 96 ? 16.243 -2.757 -19.607 1.00 67.38 96 THR A C 1
ATOM 754 O O . THR A 1 96 ? 17.182 -3.282 -20.202 1.00 67.38 96 THR A O 1
ATOM 757 N N . ASP A 1 97 ? 16.205 -1.458 -19.321 1.00 63.50 97 ASP A N 1
ATOM 758 C CA . ASP A 1 97 ? 17.264 -0.515 -19.691 1.00 63.50 97 ASP A CA 1
ATOM 759 C C . ASP A 1 97 ? 18.590 -0.867 -19.004 1.00 63.50 97 ASP A C 1
ATOM 761 O O . ASP A 1 97 ? 19.661 -0.845 -19.616 1.00 63.50 97 ASP A O 1
ATOM 765 N N . LYS A 1 98 ? 18.525 -1.291 -17.739 1.00 63.25 98 LYS A N 1
ATOM 766 C CA . LYS A 1 98 ? 19.708 -1.644 -16.948 1.00 63.25 98 LYS A CA 1
ATOM 767 C C . LYS A 1 98 ? 20.303 -3.013 -17.288 1.00 63.25 98 LYS A C 1
ATOM 769 O O . LYS A 1 98 ? 21.522 -3.170 -17.221 1.00 63.25 98 LYS A O 1
ATOM 774 N N . ILE A 1 99 ? 19.474 -4.006 -17.623 1.00 64.56 99 ILE A N 1
ATOM 775 C CA . ILE A 1 99 ? 19.927 -5.347 -18.031 1.00 64.56 99 ILE A CA 1
ATOM 776 C C . ILE A 1 99 ? 20.358 -5.378 -19.489 1.00 64.56 99 ILE A C 1
ATOM 778 O O . ILE A 1 99 ? 21.294 -6.113 -19.808 1.00 64.56 99 ILE A O 1
ATOM 782 N N . ARG A 1 100 ? 19.708 -4.607 -20.372 1.00 59.22 100 ARG A N 1
ATOM 783 C CA . ARG A 1 100 ? 20.101 -4.578 -21.781 1.00 59.22 100 ARG A CA 1
ATOM 784 C C . ARG A 1 100 ? 21.510 -4.080 -21.993 1.00 59.22 100 ARG A C 1
ATOM 786 O O . ARG A 1 100 ? 22.013 -4.416 -23.043 1.00 59.22 100 ARG A O 1
ATOM 793 N N . GLY A 1 101 ? 22.130 -3.367 -21.048 1.00 59.50 101 GLY A N 1
ATOM 794 C CA . GLY A 1 101 ? 23.587 -3.244 -20.906 1.00 59.50 101 GLY A CA 1
ATOM 795 C C . GLY A 1 101 ? 24.407 -2.819 -22.134 1.00 59.50 101 GLY A C 1
ATOM 796 O O . GLY A 1 101 ? 25.628 -2.839 -22.044 1.00 59.50 101 GLY A O 1
ATOM 797 N N . ASP A 1 102 ? 23.793 -2.467 -23.259 1.00 53.53 102 ASP A N 1
ATOM 798 C CA . ASP A 1 102 ? 24.431 -2.652 -24.555 1.00 53.53 102 ASP A CA 1
ATOM 799 C C . ASP A 1 102 ? 23.772 -1.748 -25.603 1.00 53.53 102 ASP A C 1
ATOM 801 O O . ASP A 1 102 ? 22.602 -1.893 -25.961 1.00 53.53 102 ASP A O 1
ATOM 805 N N . GLU A 1 103 ? 24.567 -0.788 -26.065 1.00 56.94 103 GLU A N 1
ATOM 806 C CA . GLU A 1 103 ? 24.600 -0.381 -27.468 1.00 56.94 103 GLU A CA 1
ATOM 807 C C . GLU A 1 103 ? 23.285 0.089 -28.108 1.00 56.94 103 GLU A C 1
ATOM 809 O O . GLU A 1 103 ? 23.036 -0.147 -29.293 1.00 56.94 103 GLU A O 1
ATOM 814 N N . SER A 1 104 ? 22.493 0.920 -27.420 1.00 53.25 104 SER A N 1
ATOM 815 C CA . SER A 1 104 ? 21.844 1.987 -28.188 1.00 53.25 104 SER A CA 1
ATOM 816 C C . SER A 1 104 ? 22.968 2.897 -28.674 1.00 53.25 104 SER A C 1
ATOM 818 O O . SER A 1 104 ? 23.391 3.810 -27.965 1.00 53.25 104 SER A O 1
ATOM 820 N N . VAL A 1 105 ? 23.529 2.587 -29.846 1.00 59.66 105 VAL A N 1
ATOM 821 C CA . VAL A 1 105 ? 24.444 3.493 -30.531 1.00 59.66 105 VAL A CA 1
ATOM 822 C C . VAL A 1 105 ? 23.628 4.754 -30.759 1.00 59.66 105 VAL A C 1
ATOM 824 O O . VAL A 1 105 ? 22.750 4.785 -31.623 1.00 59.66 105 VAL A O 1
ATOM 827 N N . GLU A 1 106 ? 23.830 5.757 -29.906 1.00 66.75 106 GLU A N 1
ATOM 828 C CA . GLU A 1 106 ? 23.200 7.049 -30.099 1.00 66.75 106 GLU A CA 1
ATOM 829 C C . GLU A 1 106 ? 23.564 7.493 -31.512 1.00 66.75 106 GLU A C 1
ATOM 831 O O . GLU A 1 106 ? 24.719 7.384 -31.937 1.00 66.75 106 GLU A O 1
ATOM 836 N N . ALA A 1 107 ? 22.563 7.912 -32.282 1.00 68.25 107 ALA A N 1
ATOM 837 C CA . ALA A 1 107 ? 22.796 8.412 -33.622 1.00 68.25 107 ALA A CA 1
ATOM 838 C C . ALA A 1 107 ? 23.583 9.724 -33.501 1.00 68.25 107 ALA A C 1
ATOM 840 O O . ALA A 1 107 ? 23.006 10.795 -33.327 1.00 68.25 107 ALA A O 1
ATOM 841 N N . ILE A 1 108 ? 24.912 9.627 -33.531 1.00 77.50 108 ILE A N 1
ATOM 842 C CA . ILE A 1 108 ? 25.796 10.786 -33.493 1.00 77.50 108 ILE A CA 1
ATOM 843 C C . ILE A 1 108 ? 25.801 11.397 -34.888 1.00 77.50 108 ILE A C 1
ATOM 845 O O . ILE A 1 108 ? 26.147 10.747 -35.876 1.00 77.50 108 ILE A O 1
ATOM 849 N N . GLU A 1 109 ? 25.428 12.668 -34.956 1.00 80.00 109 GLU A N 1
ATOM 850 C CA . GLU A 1 109 ? 25.525 13.450 -36.178 1.00 80.00 109 GLU A CA 1
ATOM 851 C C . GLU A 1 109 ? 27.001 13.594 -36.580 1.00 80.00 109 GLU A C 1
ATOM 853 O O . GLU A 1 109 ? 27.834 14.116 -35.832 1.00 80.00 109 GLU A O 1
ATOM 858 N N . ILE A 1 110 ? 27.346 13.087 -37.765 1.00 81.88 110 ILE A N 1
ATOM 859 C CA . ILE A 1 110 ? 28.682 13.264 -38.331 1.00 81.88 110 ILE A CA 1
ATOM 860 C C . ILE A 1 110 ? 28.786 14.663 -38.945 1.00 81.88 110 ILE A C 1
ATOM 862 O O . ILE A 1 110 ? 27.865 15.147 -39.586 1.00 81.88 110 ILE A O 1
ATOM 866 N N . SER A 1 111 ? 29.925 15.322 -38.751 1.00 84.69 111 SER A N 1
ATOM 867 C CA . SER A 1 111 ? 30.154 16.690 -39.236 1.00 84.69 111 SER A CA 1
ATOM 868 C C . SER A 1 111 ? 30.090 16.814 -40.769 1.00 84.69 111 SER A C 1
ATOM 870 O O . SER A 1 111 ? 30.567 15.927 -41.478 1.00 84.69 111 SER A O 1
ATOM 872 N N . ASP A 1 112 ? 29.653 17.982 -41.261 1.00 86.31 112 ASP A N 1
ATOM 873 C CA . ASP A 1 112 ? 29.580 18.386 -42.683 1.00 86.31 112 ASP A CA 1
ATOM 874 C C . ASP A 1 112 ? 30.843 18.114 -43.514 1.00 86.31 112 ASP A C 1
ATOM 876 O O . ASP A 1 112 ? 30.788 17.998 -44.734 1.00 86.31 112 ASP A O 1
ATOM 880 N N . ARG A 1 113 ? 32.011 17.980 -42.873 1.00 82.75 113 ARG A N 1
ATOM 881 C CA . ARG A 1 113 ? 33.276 17.645 -43.551 1.00 82.75 113 ARG A CA 1
ATOM 882 C C . ARG A 1 113 ? 33.255 16.293 -44.279 1.00 82.75 113 ARG A C 1
ATOM 884 O O . ARG A 1 113 ? 34.171 16.011 -45.046 1.00 82.75 113 ARG A O 1
ATOM 891 N N . TRP A 1 114 ? 32.286 15.440 -43.958 1.00 83.25 114 TRP A N 1
ATOM 892 C CA . TRP A 1 114 ? 32.109 14.119 -44.554 1.00 83.25 114 TRP A CA 1
ATOM 893 C C . TRP A 1 114 ? 31.080 14.110 -45.695 1.00 83.25 114 TRP A C 1
ATOM 895 O O . TRP A 1 114 ? 30.918 13.072 -46.338 1.00 83.25 114 TRP A O 1
ATOM 905 N N . ASP A 1 115 ? 30.416 15.238 -45.974 1.00 83.31 115 ASP A N 1
ATOM 906 C CA . ASP A 1 115 ? 29.455 15.343 -47.073 1.00 83.31 115 ASP A CA 1
ATOM 907 C C . ASP A 1 115 ? 30.159 15.190 -48.436 1.00 83.31 115 ASP A C 1
ATOM 909 O O . ASP A 1 115 ? 31.195 15.804 -48.704 1.00 83.31 115 ASP A O 1
ATOM 913 N N . GLY A 1 116 ? 29.640 14.296 -49.280 1.00 84.81 116 GLY A N 1
ATOM 914 C CA . GLY A 1 116 ? 30.279 13.881 -50.537 1.00 84.81 116 GLY A CA 1
ATOM 915 C C . GLY A 1 116 ? 31.564 13.045 -50.389 1.00 84.81 116 GLY A C 1
ATOM 916 O O . GLY A 1 116 ? 32.246 12.797 -51.386 1.00 84.81 116 GLY A O 1
ATOM 917 N N . GLY A 1 117 ? 31.914 12.617 -49.171 1.00 85.12 117 GLY A N 1
ATOM 918 C CA . GLY A 1 117 ? 33.080 11.778 -48.888 1.00 85.12 117 GLY A CA 1
ATOM 919 C C . GLY A 1 117 ? 32.873 10.290 -49.206 1.00 85.12 117 GLY A C 1
ATOM 920 O O . GLY A 1 117 ? 31.761 9.821 -49.429 1.00 85.12 117 GLY A O 1
ATOM 921 N N . MET A 1 118 ? 33.966 9.521 -49.200 1.00 85.06 118 MET A N 1
ATOM 922 C CA . MET A 1 118 ? 33.940 8.067 -49.391 1.00 85.06 118 MET A CA 1
ATOM 923 C C . MET A 1 118 ? 34.287 7.354 -48.083 1.00 85.06 118 MET A C 1
ATOM 925 O O . MET A 1 118 ? 35.373 7.550 -47.537 1.00 85.06 118 MET A O 1
ATOM 929 N N . LEU A 1 119 ? 33.377 6.506 -47.599 1.00 86.62 119 LEU A N 1
ATOM 930 C CA . LEU A 1 119 ? 33.612 5.634 -46.449 1.00 86.62 119 LEU A CA 1
ATOM 931 C C . LEU A 1 119 ? 34.257 4.324 -46.920 1.00 86.62 119 LEU A C 1
ATOM 933 O O . LEU A 1 119 ? 33.681 3.613 -47.740 1.00 86.62 119 LEU A O 1
ATOM 937 N N . ILE A 1 120 ? 35.434 3.994 -46.384 1.00 86.50 120 ILE A N 1
ATOM 938 C CA . ILE A 1 120 ? 36.094 2.701 -46.603 1.00 86.50 120 ILE A CA 1
ATOM 939 C C . ILE A 1 120 ? 36.103 1.957 -45.271 1.00 86.50 120 ILE A C 1
ATOM 941 O O . ILE A 1 120 ? 36.758 2.388 -44.324 1.00 86.50 120 ILE A O 1
ATOM 945 N N . LEU A 1 121 ? 35.369 0.849 -45.202 1.00 85.19 121 LEU A N 1
ATOM 946 C CA . LEU A 1 121 ? 35.393 -0.060 -44.060 1.00 85.19 121 LEU A CA 1
ATOM 947 C C . LEU A 1 121 ? 36.340 -1.212 -44.385 1.00 85.19 121 LEU A C 1
ATOM 949 O O . LEU A 1 121 ? 36.096 -1.957 -45.332 1.00 85.19 121 LEU A O 1
ATOM 953 N N . GLN A 1 122 ? 37.419 -1.334 -43.614 1.00 83.75 122 GLN A N 1
ATOM 954 C CA . GLN A 1 122 ? 38.373 -2.430 -43.740 1.00 83.75 122 GLN A CA 1
ATOM 955 C C . GLN A 1 122 ? 38.245 -3.350 -42.519 1.00 83.75 122 GLN A C 1
ATOM 957 O O . GLN A 1 122 ? 38.237 -2.849 -41.390 1.00 83.75 122 GLN A O 1
ATOM 962 N N . PRO A 1 123 ? 38.115 -4.672 -42.718 1.00 85.19 123 PRO A N 1
ATOM 963 C CA . PRO A 1 123 ? 38.146 -5.621 -41.616 1.00 85.19 123 PRO A CA 1
ATOM 964 C C . PRO A 1 123 ? 39.520 -5.604 -40.935 1.00 85.19 123 PRO A C 1
ATOM 966 O O . PRO A 1 123 ? 40.533 -5.291 -41.552 1.00 85.19 123 PRO A O 1
ATOM 969 N N . ALA A 1 124 ? 39.556 -5.952 -39.649 1.00 82.44 124 ALA A N 1
ATOM 970 C CA . ALA A 1 124 ? 40.803 -6.013 -38.884 1.00 82.44 124 ALA A CA 1
ATOM 971 C C . ALA A 1 124 ? 41.715 -7.188 -39.290 1.00 82.44 124 ALA A C 1
ATOM 973 O O . ALA A 1 124 ? 42.885 -7.206 -38.921 1.00 82.44 124 ALA A O 1
ATOM 974 N N . ASP A 1 125 ? 41.173 -8.166 -40.016 1.00 84.38 125 ASP A N 1
ATOM 975 C CA . ASP A 1 125 ? 41.895 -9.329 -40.514 1.00 84.38 125 ASP A CA 1
ATOM 976 C C . ASP A 1 125 ? 42.080 -9.207 -42.033 1.00 84.38 125 ASP A C 1
ATOM 978 O O . ASP A 1 125 ? 41.107 -9.218 -42.790 1.00 84.38 125 ASP A O 1
ATOM 982 N N . ASP A 1 126 ? 43.335 -9.073 -42.466 1.00 76.00 126 ASP A N 1
ATOM 983 C CA . ASP A 1 126 ? 43.715 -8.928 -43.876 1.00 76.00 126 ASP A CA 1
ATOM 984 C C . ASP A 1 126 ? 43.593 -10.247 -44.672 1.00 76.00 126 ASP A C 1
ATOM 986 O O . ASP A 1 126 ? 43.707 -10.232 -45.904 1.00 76.00 126 ASP A O 1
ATOM 990 N N . GLU A 1 127 ? 43.363 -11.389 -44.008 1.00 74.44 127 GLU A N 1
ATOM 991 C CA . GLU A 1 127 ? 43.172 -12.687 -44.674 1.00 74.44 127 GLU A CA 1
ATOM 992 C C . GLU A 1 127 ? 41.726 -12.915 -45.144 1.00 74.44 127 GLU A C 1
ATOM 994 O O . GLU A 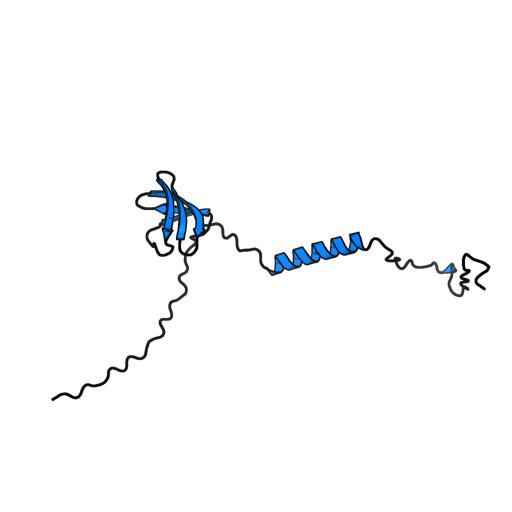1 127 ? 41.485 -13.716 -46.053 1.00 74.44 127 GLU A O 1
ATOM 999 N N . LEU A 1 128 ? 40.763 -12.172 -44.591 1.00 69.81 128 LEU A N 1
ATOM 1000 C CA . LEU A 1 128 ? 39.360 -12.167 -45.015 1.00 69.81 128 LEU A CA 1
ATOM 1001 C C . LEU A 1 128 ? 39.164 -11.171 -46.167 1.00 69.81 128 LEU A C 1
ATOM 1003 O O . LEU A 1 128 ? 38.575 -10.102 -46.006 1.00 69.81 128 LEU A O 1
ATOM 1007 N N . LYS A 1 129 ? 39.711 -11.525 -47.330 1.00 59.19 129 LYS A N 1
ATOM 1008 C CA . LYS A 1 129 ? 39.533 -10.779 -48.582 1.00 59.19 129 LYS A CA 1
ATOM 1009 C C . LYS A 1 129 ? 38.192 -11.042 -49.259 1.00 59.19 129 LYS A C 1
ATOM 1011 O O . LYS A 1 129 ? 37.750 -12.212 -49.258 1.00 59.19 129 LYS A O 1
#